Protein AF-A0A4R8IYU3-F1 (afdb_monomer_lite)

Sequence (48 aa):
MYKVGEKPGIGRYCCTNCDWSVRLDDASDRLPPCGKCGKGQNTTYRRC

Structure (mmCIF, N/CA/C/O backbone):
data_AF-A0A4R8IYU3-F1
#
_entry.id   AF-A0A4R8IYU3-F1
#
loop_
_atom_site.group_PDB
_atom_site.id
_atom_site.type_symbol
_atom_site.label_atom_id
_atom_site.label_alt_id
_atom_site.label_comp_id
_atom_site.label_asym_id
_atom_site.label_entity_id
_atom_site.label_seq_id
_atom_site.pdbx_PDB_ins_code
_atom_site.Cartn_x
_atom_site.Cartn_y
_atom_site.Cartn_z
_atom_site.occupancy
_atom_site.B_iso_or_equiv
_atom_site.auth_seq_id
_atom_site.auth_comp_id
_atom_site.auth_asym_id
_atom_site.auth_atom_id
_atom_site.pdbx_PDB_model_num
ATOM 1 N N . MET A 1 1 ? 1.487 -10.504 1.466 1.00 87.31 1 MET A N 1
ATOM 2 C CA . MET A 1 1 ? 0.947 -9.166 1.798 1.00 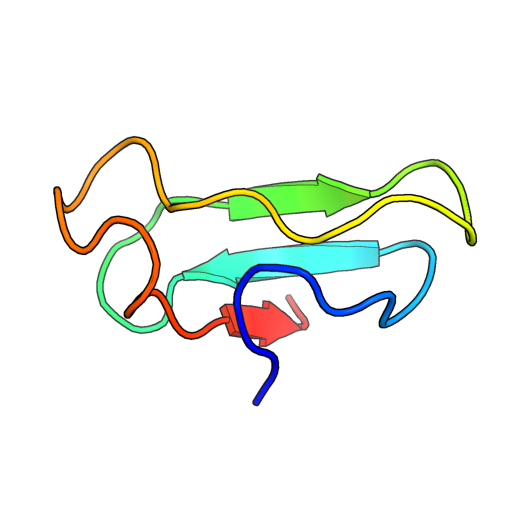87.31 1 MET A CA 1
ATOM 3 C C . MET A 1 1 ? 2.081 -8.174 1.641 1.00 87.31 1 MET A C 1
ATOM 5 O O . MET A 1 1 ? 3.187 -8.515 2.031 1.00 87.31 1 MET A O 1
ATOM 9 N N . TYR A 1 2 ? 1.819 -7.013 1.050 1.00 94.38 2 TYR A N 1
ATOM 10 C CA . TYR A 1 2 ? 2.828 -6.006 0.709 1.00 94.38 2 TYR A CA 1
ATOM 11 C C . TYR A 1 2 ? 2.650 -4.758 1.568 1.00 94.38 2 TYR A C 1
ATOM 13 O O . TYR A 1 2 ? 1.523 -4.449 1.969 1.00 94.38 2 TYR A O 1
ATOM 21 N N . LYS A 1 3 ? 3.737 -4.040 1.847 1.00 94.56 3 LYS A N 1
ATOM 22 C CA . LYS A 1 3 ? 3.711 -2.836 2.690 1.00 94.56 3 LYS A CA 1
ATOM 23 C C . LYS A 1 3 ? 3.966 -1.565 1.884 1.00 94.56 3 LYS A C 1
ATOM 25 O O . LYS A 1 3 ? 4.492 -1.612 0.774 1.00 94.56 3 LYS A O 1
ATOM 30 N N . VAL A 1 4 ? 3.583 -0.424 2.457 1.00 94.38 4 VAL A N 1
ATOM 31 C CA . VAL A 1 4 ? 3.936 0.900 1.920 1.00 94.38 4 VAL A CA 1
ATOM 32 C C . VAL A 1 4 ? 5.450 0.987 1.719 1.00 94.38 4 VAL A C 1
ATOM 34 O O . VAL A 1 4 ? 6.216 0.549 2.574 1.00 94.38 4 VAL A O 1
ATOM 37 N N . GLY A 1 5 ? 5.874 1.541 0.585 1.00 93.62 5 GLY A N 1
ATOM 38 C CA . GLY A 1 5 ? 7.282 1.708 0.222 1.00 93.62 5 GLY A CA 1
ATOM 39 C C . GLY A 1 5 ? 7.907 0.526 -0.524 1.00 93.62 5 GLY A C 1
ATOM 40 O O . GLY A 1 5 ? 8.944 0.714 -1.162 1.00 93.62 5 GLY A O 1
ATOM 41 N N . GLU A 1 6 ? 7.287 -0.658 -0.508 1.00 94.69 6 GLU A N 1
ATOM 42 C CA . GLU A 1 6 ? 7.784 -1.809 -1.266 1.00 94.69 6 GLU A CA 1
ATOM 43 C C . GLU A 1 6 ? 7.514 -1.679 -2.765 1.00 94.69 6 GLU A C 1
ATOM 45 O O . GLU A 1 6 ? 6.577 -0.998 -3.188 1.00 94.69 6 GLU A O 1
ATOM 50 N N . LYS A 1 7 ? 8.332 -2.381 -3.558 1.00 95.31 7 LYS A N 1
ATOM 51 C CA . LYS A 1 7 ? 8.248 -2.459 -5.021 1.00 95.31 7 LYS A CA 1
ATOM 52 C C . LYS A 1 7 ? 7.869 -3.879 -5.457 1.00 95.31 7 LYS A C 1
ATOM 54 O O . LYS A 1 7 ? 8.725 -4.634 -5.910 1.00 95.31 7 LYS A O 1
ATOM 59 N N . PRO A 1 8 ? 6.604 -4.293 -5.289 1.00 93.25 8 PRO A N 1
ATOM 60 C CA . PRO A 1 8 ? 6.151 -5.637 -5.662 1.00 93.25 8 PRO A CA 1
ATOM 61 C C . PRO A 1 8 ? 6.035 -5.856 -7.183 1.00 93.25 8 PRO A C 1
ATOM 63 O O . PRO A 1 8 ? 5.650 -6.944 -7.622 1.00 93.25 8 PRO A O 1
ATOM 66 N N . GLY A 1 9 ? 6.345 -4.826 -7.975 1.00 94.12 9 GLY A N 1
ATOM 67 C CA . GLY A 1 9 ? 6.231 -4.806 -9.426 1.00 94.12 9 GLY A CA 1
ATOM 68 C C . GLY A 1 9 ? 4.839 -4.414 -9.915 1.00 94.12 9 GLY A C 1
ATOM 69 O O . GLY A 1 9 ? 3.901 -4.238 -9.129 1.00 94.12 9 GLY A O 1
ATOM 70 N N . ILE A 1 10 ? 4.721 -4.312 -11.238 1.00 96.06 10 ILE A N 1
ATOM 71 C CA . ILE A 1 10 ? 3.498 -3.927 -11.949 1.00 96.06 10 ILE A CA 1
ATOM 72 C C . ILE A 1 10 ? 2.336 -4.828 -11.523 1.00 96.06 10 ILE A C 1
ATOM 74 O O . ILE A 1 10 ? 2.462 -6.053 -11.433 1.00 96.06 10 ILE A O 1
ATOM 78 N N . GLY A 1 11 ? 1.193 -4.214 -11.241 1.00 95.19 11 GLY A N 1
ATOM 79 C CA . GLY A 1 11 ? -0.001 -4.932 -10.819 1.00 95.19 11 GLY A CA 1
ATOM 80 C C . GLY A 1 11 ? -0.977 -4.057 -10.051 1.00 95.19 11 GLY A C 1
ATOM 81 O O . GLY A 1 11 ? -0.703 -2.894 -9.749 1.00 95.19 11 GLY A O 1
ATOM 82 N N . ARG A 1 12 ? -2.137 -4.627 -9.725 1.00 96.00 12 ARG A N 1
ATOM 83 C CA . ARG A 1 12 ? -3.134 -3.963 -8.891 1.00 96.00 12 ARG A CA 1
ATOM 84 C C . ARG A 1 12 ? -3.039 -4.473 -7.453 1.00 96.00 12 ARG A C 1
ATOM 86 O O . ARG A 1 12 ? -2.884 -5.662 -7.177 1.00 96.00 12 ARG A O 1
ATOM 93 N N . TYR A 1 13 ? -3.088 -3.533 -6.521 1.00 95.75 13 TYR A N 1
ATOM 94 C CA . TYR A 1 13 ? -2.902 -3.778 -5.101 1.00 95.75 13 TYR A CA 1
ATOM 95 C C . TYR A 1 13 ? -4.062 -3.167 -4.334 1.00 95.75 13 TYR A C 1
ATOM 97 O O . TYR A 1 13 ? -4.286 -1.961 -4.368 1.00 95.75 13 TYR A O 1
ATOM 105 N N . CYS A 1 14 ? -4.799 -4.014 -3.631 1.00 95.25 14 CYS A N 1
ATOM 106 C CA . CYS A 1 14 ? -5.949 -3.634 -2.830 1.00 95.25 14 CYS A CA 1
ATOM 107 C C . CYS A 1 14 ? -5.533 -3.525 -1.369 1.00 95.25 14 CYS A C 1
ATOM 109 O O . CYS A 1 14 ? -4.877 -4.424 -0.832 1.00 95.25 14 CYS A O 1
ATOM 111 N N . CYS A 1 15 ? -5.921 -2.433 -0.718 1.00 94.81 15 CYS A N 1
ATOM 112 C CA . CYS A 1 15 ? -5.759 -2.271 0.715 1.00 94.81 15 CYS A CA 1
ATOM 113 C C . CYS A 1 15 ? -6.493 -3.412 1.432 1.00 94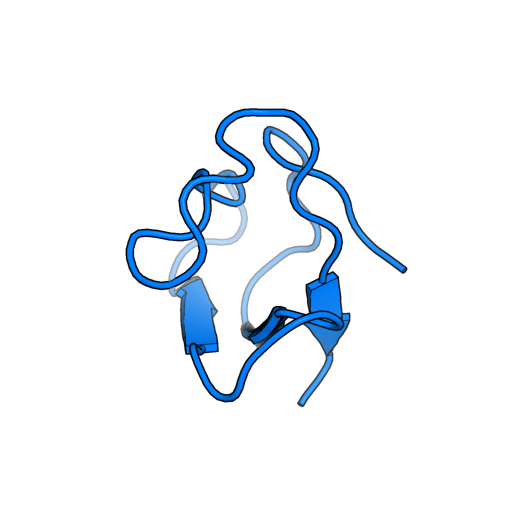.81 15 CYS A C 1
ATOM 115 O O . CYS A 1 15 ? -7.602 -3.789 1.070 1.00 94.81 15 CYS A O 1
ATOM 117 N N . THR A 1 16 ? -5.882 -3.988 2.462 1.00 93.56 16 THR A N 1
ATOM 118 C CA . THR A 1 16 ? -6.520 -5.063 3.237 1.00 93.56 16 THR A CA 1
ATOM 119 C C . THR A 1 16 ? -7.499 -4.539 4.288 1.00 93.56 16 THR A C 1
ATOM 121 O O . THR A 1 16 ? -8.214 -5.329 4.888 1.00 93.56 16 THR A O 1
ATOM 124 N N . ASN A 1 17 ? -7.517 -3.224 4.535 1.00 92.12 17 ASN A N 1
ATOM 125 C CA . ASN A 1 17 ? -8.354 -2.588 5.558 1.00 92.12 17 ASN A CA 1
ATOM 126 C C . AS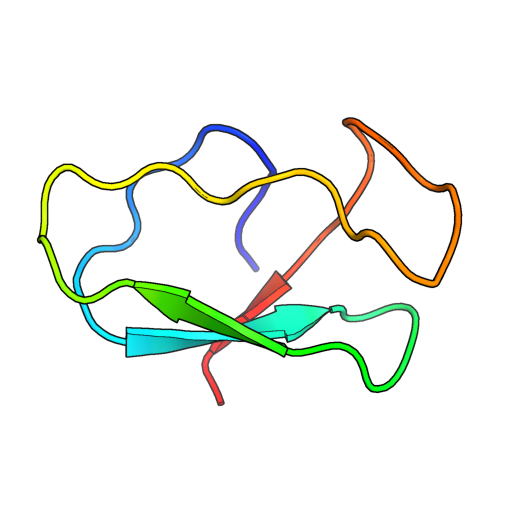N A 1 17 ? -9.589 -1.879 4.972 1.00 92.12 17 ASN A C 1
ATOM 128 O O . ASN A 1 17 ? -10.482 -1.502 5.720 1.00 92.12 17 ASN A O 1
ATOM 132 N N . CYS A 1 18 ? -9.611 -1.619 3.664 1.00 91.81 18 CYS A N 1
ATOM 133 C CA . CYS A 1 18 ? -10.697 -0.916 2.978 1.00 91.81 18 CYS A CA 1
ATOM 134 C C . CYS A 1 18 ? -10.679 -1.252 1.480 1.00 91.81 18 CYS A C 1
ATOM 136 O O . CYS A 1 18 ? -9.712 -1.828 0.996 1.00 91.81 18 CYS A O 1
ATOM 138 N N . ASP A 1 19 ? -11.677 -0.806 0.721 1.00 89.31 19 ASP A N 1
ATOM 139 C CA . ASP A 1 19 ? -11.814 -1.106 -0.720 1.00 89.31 19 ASP A CA 1
ATOM 140 C C . ASP A 1 19 ? -10.928 -0.257 -1.645 1.00 89.31 19 ASP A C 1
ATOM 142 O O . ASP A 1 19 ? -11.152 -0.197 -2.852 1.00 89.31 19 ASP A O 1
ATOM 146 N N . TRP A 1 20 ? -9.948 0.465 -1.099 1.00 94.31 20 TRP A N 1
ATOM 147 C CA . TRP A 1 20 ? -9.054 1.282 -1.915 1.00 94.31 20 TRP A CA 1
ATOM 148 C C . TRP A 1 20 ? -8.042 0.407 -2.655 1.00 94.31 20 TRP A C 1
ATOM 150 O O . TRP A 1 20 ? -7.431 -0.481 -2.057 1.00 94.31 20 TRP A O 1
ATOM 160 N N . SER A 1 21 ? -7.822 0.688 -3.938 1.00 94.19 21 SER A N 1
ATOM 161 C CA . SER A 1 21 ? -6.840 -0.013 -4.764 1.00 94.19 21 SER A CA 1
ATOM 162 C C . SER A 1 21 ? -5.919 0.960 -5.479 1.00 94.19 21 SER A C 1
ATOM 164 O O . SER A 1 21 ? -6.374 1.987 -5.977 1.00 94.19 21 SER A O 1
ATOM 166 N N . VAL A 1 22 ? -4.653 0.583 -5.605 1.00 94.31 22 VAL A N 1
ATOM 167 C CA . VAL A 1 22 ? -3.651 1.273 -6.415 1.00 94.31 22 VAL A CA 1
ATOM 168 C C . VAL A 1 22 ? -3.198 0.357 -7.545 1.00 94.31 22 VAL A C 1
ATOM 170 O O . VAL A 1 22 ? -3.062 -0.854 -7.354 1.00 94.31 22 VAL A O 1
ATOM 173 N N . ARG A 1 23 ? -2.981 0.919 -8.732 1.00 95.62 23 ARG A N 1
ATOM 174 C CA . ARG A 1 23 ? -2.321 0.230 -9.841 1.00 95.62 23 ARG A CA 1
ATOM 175 C C . ARG A 1 23 ? -0.899 0.763 -9.929 1.00 95.62 23 ARG A C 1
ATOM 177 O O . ARG A 1 23 ? -0.737 1.971 -10.017 1.00 95.62 23 ARG A O 1
ATOM 184 N N . LEU A 1 24 ? 0.084 -0.128 -9.870 1.00 96.12 24 LEU A N 1
ATOM 185 C CA . LEU A 1 24 ? 1.467 0.197 -10.205 1.00 96.12 24 LEU A CA 1
ATOM 186 C C . LEU A 1 24 ? 1.651 -0.123 -11.685 1.00 96.12 24 LEU A C 1
ATOM 188 O O . LEU A 1 24 ? 1.372 -1.257 -12.091 1.00 96.12 24 LEU A O 1
ATOM 192 N N . ASP A 1 25 ? 2.035 0.870 -12.477 1.00 95.06 25 ASP A N 1
ATOM 193 C CA . ASP A 1 25 ? 2.282 0.733 -13.913 1.00 95.06 25 ASP A CA 1
ATOM 194 C C . ASP A 1 25 ? 3.768 0.630 -14.258 1.00 95.06 25 ASP A C 1
ATOM 196 O O . ASP A 1 25 ? 4.087 0.072 -15.308 1.00 95.06 25 ASP A O 1
ATOM 200 N N . ASP A 1 26 ? 4.662 1.017 -13.345 1.00 94.38 26 ASP A N 1
ATOM 201 C CA . ASP A 1 26 ? 6.094 0.776 -13.465 1.00 94.38 26 ASP A CA 1
ATOM 202 C C . ASP A 1 26 ? 6.599 -0.265 -12.448 1.00 94.38 26 ASP A C 1
ATOM 204 O O . ASP A 1 26 ? 6.113 -0.393 -11.321 1.00 94.38 26 ASP A O 1
ATOM 208 N N . ALA A 1 27 ? 7.611 -1.048 -12.831 1.00 91.62 27 ALA A N 1
ATOM 209 C CA . ALA A 1 27 ? 8.194 -2.055 -11.939 1.00 91.62 27 ALA A CA 1
ATOM 210 C C . ALA A 1 27 ? 8.987 -1.429 -10.777 1.00 91.62 27 ALA A C 1
ATOM 212 O O . ALA A 1 27 ? 9.236 -2.090 -9.765 1.00 91.62 27 ALA A O 1
ATOM 213 N N . SER A 1 28 ? 9.391 -0.166 -10.915 1.00 93.88 28 SER A N 1
ATOM 214 C CA . SER A 1 28 ? 10.122 0.589 -9.907 1.00 93.88 28 SER A CA 1
ATOM 215 C C . SER A 1 28 ? 9.214 1.413 -8.985 1.00 93.88 28 SER A C 1
ATOM 217 O O . SER A 1 28 ? 9.728 1.958 -7.996 1.00 93.88 28 SER A O 1
ATOM 219 N N . ASP A 1 29 ? 7.904 1.456 -9.249 1.00 94.81 29 ASP A N 1
ATOM 220 C CA . ASP A 1 29 ? 6.930 2.137 -8.402 1.00 94.81 29 ASP A CA 1
ATOM 221 C C . ASP A 1 29 ? 6.876 1.544 -6.997 1.00 94.81 29 ASP A C 1
ATOM 223 O O . ASP A 1 29 ? 6.983 0.333 -6.774 1.00 94.81 29 ASP A O 1
ATOM 227 N N . ARG A 1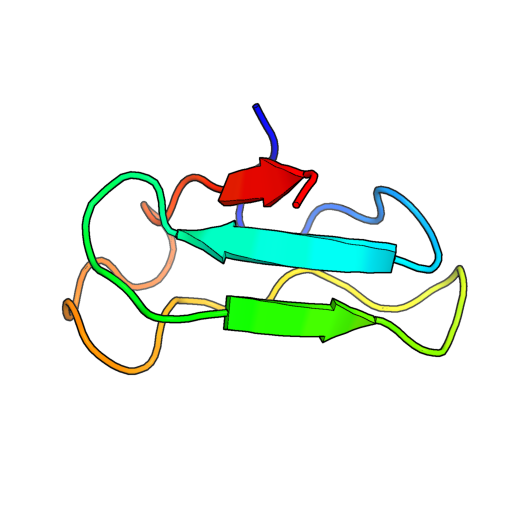 30 ? 6.671 2.433 -6.025 1.00 95.44 30 ARG A N 1
ATOM 228 C CA . ARG A 1 30 ? 6.509 2.070 -4.619 1.00 95.44 30 ARG A CA 1
ATOM 229 C C . ARG A 1 30 ? 5.041 2.112 -4.246 1.00 95.44 30 ARG A C 1
ATOM 231 O O . ARG A 1 30 ? 4.329 3.037 -4.624 1.00 95.44 30 ARG A O 1
ATOM 238 N N . LEU A 1 31 ? 4.611 1.167 -3.417 1.00 94.94 31 LEU A N 1
ATOM 239 C CA . LEU A 1 31 ? 3.268 1.200 -2.849 1.00 94.94 31 LEU A CA 1
ATOM 240 C C . LEU A 1 31 ? 3.069 2.471 -2.006 1.00 94.94 31 LEU A C 1
ATOM 242 O O . LEU A 1 31 ? 3.780 2.645 -1.011 1.00 94.94 31 LEU A O 1
ATOM 246 N N . PRO A 1 32 ? 2.110 3.346 -2.353 1.00 94.62 32 PRO A N 1
ATOM 247 C CA . PRO A 1 32 ? 1.809 4.531 -1.561 1.00 94.62 32 PRO A CA 1
ATOM 248 C C . PRO A 1 32 ? 1.041 4.168 -0.277 1.00 94.62 32 PRO A C 1
ATOM 250 O O . PRO A 1 32 ? 0.476 3.074 -0.168 1.00 94.62 32 PRO A O 1
ATOM 253 N N . PRO A 1 33 ? 0.972 5.071 0.713 1.00 94.25 33 PRO A N 1
ATOM 254 C CA . PRO A 1 33 ? 0.005 4.957 1.802 1.00 94.25 33 PRO A CA 1
ATOM 255 C C . PRO A 1 33 ? -1.434 5.001 1.263 1.00 94.25 33 PRO A C 1
ATOM 257 O O . PRO A 1 33 ? -1.715 5.690 0.283 1.00 94.25 33 PRO A O 1
ATOM 260 N N . CYS A 1 34 ? -2.363 4.278 1.898 1.00 93.81 34 CYS A N 1
ATOM 261 C CA . CYS A 1 34 ? -3.759 4.292 1.457 1.00 93.81 34 CYS A CA 1
ATOM 262 C C . CYS A 1 34 ? -4.399 5.657 1.726 1.00 93.81 34 CYS A C 1
ATOM 264 O O . CYS A 1 34 ? -4.460 6.106 2.873 1.00 93.81 34 CYS A O 1
ATOM 266 N N . GLY A 1 35 ? -4.945 6.268 0.672 1.00 89.00 35 GLY A N 1
ATOM 267 C CA . GLY A 1 35 ? -5.628 7.562 0.744 1.00 89.00 35 GLY A CA 1
ATOM 268 C C . GLY A 1 35 ? -7.037 7.525 1.351 1.00 89.00 35 GLY A C 1
ATOM 269 O O . GLY A 1 35 ? -7.608 8.581 1.586 1.00 89.00 35 GLY A O 1
ATOM 270 N N . LYS A 1 36 ? -7.614 6.338 1.607 1.00 92.12 36 LYS A N 1
ATOM 271 C CA . LYS A 1 36 ? -9.002 6.189 2.096 1.00 92.12 36 LYS A CA 1
ATOM 272 C C . LYS A 1 36 ? -9.106 5.900 3.597 1.00 92.12 36 LYS A C 1
ATOM 274 O O . LYS A 1 36 ? -9.995 6.423 4.252 1.00 92.12 36 LYS A O 1
ATOM 279 N N . CYS A 1 37 ? -8.242 5.045 4.151 1.00 90.12 37 CYS A N 1
ATOM 280 C CA . CYS A 1 37 ? -8.402 4.543 5.526 1.00 90.12 37 CYS A CA 1
ATOM 281 C C . CYS A 1 37 ? -7.569 5.277 6.588 1.00 90.12 37 CYS A C 1
ATOM 283 O O . CYS A 1 37 ? -7.660 4.936 7.764 1.00 90.12 37 CYS A O 1
ATOM 285 N N . GLY A 1 38 ? -6.716 6.229 6.196 1.00 86.19 38 GLY A N 1
ATOM 286 C CA . GLY A 1 38 ? -5.905 7.012 7.137 1.00 86.19 38 GLY A CA 1
ATOM 287 C C . GLY A 1 38 ? -4.791 6.232 7.851 1.00 86.19 38 GLY A C 1
ATOM 288 O O . GLY A 1 38 ? -4.138 6.776 8.734 1.00 86.19 38 GLY A O 1
ATOM 289 N N . LYS A 1 39 ? -4.516 4.973 7.472 1.00 86.50 39 LYS A N 1
ATOM 290 C CA . LYS A 1 39 ? -3.432 4.156 8.062 1.00 86.50 39 LYS A CA 1
ATOM 291 C C . LYS A 1 39 ? -2.028 4.676 7.734 1.00 86.50 39 LYS A C 1
ATOM 293 O O . LYS A 1 39 ? -1.062 4.238 8.360 1.00 86.50 39 LYS A O 1
ATOM 298 N N . GLY A 1 40 ? -1.895 5.566 6.747 1.00 88.44 40 GLY A N 1
ATOM 299 C CA . GLY A 1 40 ? -0.607 6.118 6.338 1.00 88.44 40 GLY A CA 1
ATOM 300 C C . GLY A 1 40 ? 0.387 5.006 5.993 1.00 88.44 40 GLY A C 1
ATOM 301 O O . GLY A 1 40 ? 0.067 4.095 5.224 1.00 88.44 40 GLY A O 1
ATOM 302 N N . GLN A 1 41 ? 1.570 5.047 6.610 1.00 89.56 41 GLN A N 1
ATOM 303 C CA . GLN A 1 41 ? 2.648 4.069 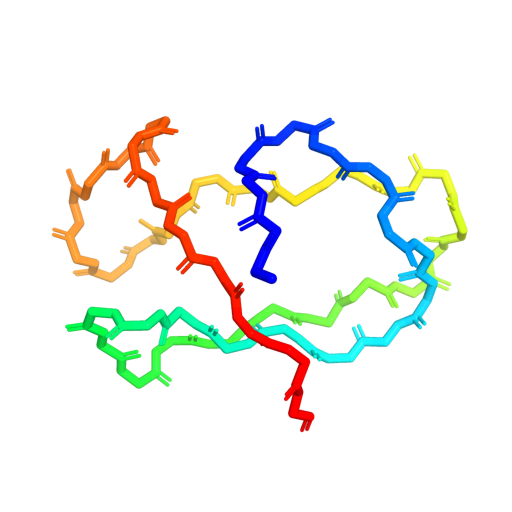6.400 1.00 89.56 41 GLN A CA 1
ATOM 304 C C . GLN A 1 41 ? 2.319 2.652 6.905 1.00 89.56 41 GLN A C 1
ATOM 306 O O . GLN A 1 41 ? 2.902 1.684 6.429 1.00 89.56 41 GLN A O 1
ATOM 311 N N . ASN A 1 42 ? 1.332 2.495 7.793 1.00 91.69 42 ASN A N 1
ATOM 312 C CA . ASN A 1 42 ? 0.896 1.187 8.302 1.00 91.69 42 ASN A CA 1
ATOM 313 C C . ASN A 1 42 ? -0.124 0.493 7.383 1.00 91.69 42 ASN A C 1
ATOM 315 O O . ASN A 1 42 ? -0.826 -0.435 7.794 1.00 91.69 42 ASN A O 1
ATOM 319 N N . THR A 1 43 ? -0.249 0.948 6.136 1.00 93.56 43 THR A N 1
ATOM 320 C CA . THR A 1 43 ? -1.132 0.311 5.162 1.00 93.56 43 THR A CA 1
ATOM 321 C C . THR A 1 43 ? -0.540 -1.016 4.695 1.00 93.56 43 THR A C 1
ATOM 323 O O . THR A 1 43 ? 0.627 -1.104 4.320 1.00 93.56 43 THR A O 1
ATOM 326 N N . THR A 1 44 ? -1.375 -2.053 4.676 1.00 94.38 44 THR A N 1
ATOM 327 C CA . THR A 1 44 ? -1.038 -3.355 4.093 1.00 94.38 44 THR A CA 1
ATOM 328 C C . THR A 1 44 ? -1.883 -3.596 2.846 1.00 94.38 44 THR A C 1
ATOM 330 O O . THR A 1 44 ? -3.073 -3.267 2.820 1.00 94.38 44 THR A O 1
ATOM 333 N N . TYR A 1 45 ? -1.265 -4.177 1.821 1.00 95.31 45 TYR A N 1
ATOM 334 C CA . TYR A 1 45 ? -1.881 -4.490 0.539 1.00 95.31 45 TYR A CA 1
ATOM 335 C C . TYR A 1 45 ? -1.871 -5.991 0.244 1.00 95.31 45 TYR A C 1
ATOM 337 O O . TYR A 1 45 ? -0.976 -6.742 0.649 1.00 95.31 45 TYR A O 1
ATOM 345 N N . ARG A 1 46 ? -2.854 -6.422 -0.543 1.00 95.19 46 ARG A N 1
ATOM 346 C CA . ARG A 1 46 ? -2.886 -7.715 -1.232 1.00 95.19 46 ARG A CA 1
ATOM 347 C C . ARG A 1 46 ? -2.956 -7.484 -2.737 1.00 95.19 46 ARG A C 1
ATOM 349 O O . ARG A 1 46 ? -3.531 -6.488 -3.168 1.00 95.19 46 ARG A O 1
ATOM 356 N N . ARG A 1 47 ? -2.396 -8.398 -3.529 1.00 93.81 47 ARG A N 1
ATOM 357 C CA . ARG A 1 47 ? -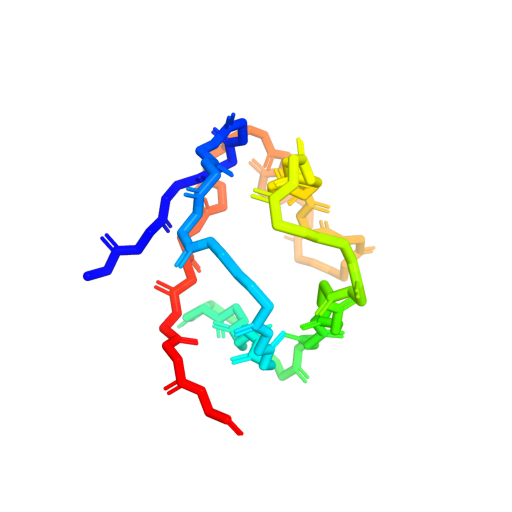2.586 -8.363 -4.983 1.00 93.81 47 ARG A CA 1
ATOM 358 C C . ARG A 1 47 ? -4.044 -8.710 -5.307 1.00 93.81 47 ARG A C 1
ATOM 360 O O . ARG A 1 47 ? -4.614 -9.615 -4.695 1.00 93.81 47 ARG A O 1
ATOM 367 N N . CYS A 1 48 ? -4.623 -7.938 -6.211 1.00 90.94 48 CYS A N 1
ATOM 368 C CA . CYS A 1 48 ? -5.954 -8.049 -6.794 1.00 90.94 48 CYS A CA 1
ATOM 369 C C . CYS A 1 48 ? -5.853 -7.509 -8.237 1.00 90.94 48 CYS A C 1
ATOM 371 O O . CYS A 1 48 ? -6.908 -7.141 -8.791 1.00 90.94 48 CYS A O 1
#

Foldseek 3Di:
DDFFFDQPAFAKKAWPVDRDIDGDPGSPDTHFAGPPPPCGRVTDIDTD

Radius of gyration: 9.32 Å; chains: 1; bounding box: 22×17×22 Å

InterPro domains:
  IPR009912 Zinc-ribbon containing domain [PF07295] (2-40)

pLDDT: mean 93.24, std 2.56, range [86.19, 96.12]

Secondary structure (DSSP, 8-state):
-EETT----SEEEEESSSS-EEEE-STTPPPPPBTTT--BTT-EEEE-

Organism: NCBI:txid381308